Protein AF-A0ABD0QTG1-F1 (afdb_monomer)

Organism: Cirrhinus mrigala (NCBI:txid683832)

Foldseek 3Di:
DAWADDPDDDTDDWDWDADPVRWIDTDVDDDTHNDPVRVLVCQQVFADPDVRHGRDDDDPPPPPPDD

Sequence (67 aa):
MLYVDRGQDRCRHFVINQTNTGLFIVSGDSTTHNSLTELINHFKTTPIQPFGEYLTSYDTDMDSVEE

pLDDT: mean 71.43, std 13.5, range [43.34, 88.94]

Mean predicted aligned error: 10.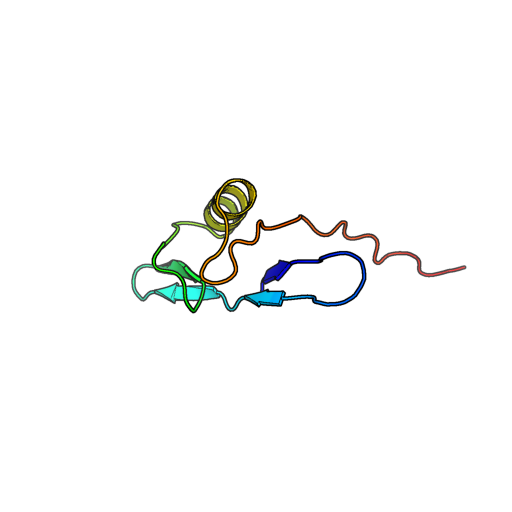16 Å

Nearest PDB structures (foldseek):
  2cs0-assembly1_A  TM=7.820E-01  e=1.244E-02  Homo sapiens
  6e2q-assembly2_B  TM=6.422E-01  e=9.148E-02  Homo sapiens
  6e2q-assembly1_A  TM=6.368E-01  e=8.578E-02  Homo sapiens
  6e2q-assembly3_C  TM=7.518E-01  e=2.562E-01  Homo sapiens
  6e2p-assembly1_A  TM=6.463E-01  e=1.262E-01  Homo sapiens

Solvent-accessible surface area (backbone atoms only — not comparable to full-atom values): 4275 Å² total; per-residue (Å²): 118,48,69,28,69,45,95,89,83,58,71,46,76,45,49,69,44,70,47,99,85,64,30,38,28,45,70,77,53,91,62,72,23,84,38,72,66,56,44,50,58,46,27,50,78,36,56,43,59,91,79,63,44,55,51,40,81,75,77,86,79,83,77,79,78,86,130

Secondary structure (DSSP, 8-state):
-EEE--TTT-PEEEPEEE-TTS-EEETT---EESSHHHHHHHHHHSPBTTTTB--PPPP--------

InterPro domains:
  IPR036860 SH2 domain superfamily [G3DSA:3.30.505.10] (1-59)
  IPR036860 SH2 domain superfamily [SSF55550] (8-56)

Structure (mmCIF, N/CA/C/O backbone):
data_AF-A0ABD0QTG1-F1
#
_entry.id   AF-A0ABD0QTG1-F1
#
loop_
_atom_site.group_PDB
_atom_site.id
_atom_site.type_symbol
_atom_site.label_atom_id
_atom_site.label_alt_id
_atom_site.label_comp_id
_atom_site.label_asym_id
_atom_site.label_entity_id
_atom_site.label_seq_id
_atom_site.pdbx_PDB_ins_code
_atom_site.Cartn_x
_atom_site.Cartn_y
_atom_site.Cartn_z
_atom_site.occupancy
_atom_site.B_iso_or_equiv
_atom_site.auth_seq_id
_atom_site.auth_comp_id
_atom_site.auth_asym_id
_atom_site.auth_atom_id
_atom_site.pdbx_PDB_model_num
ATOM 1 N N . MET A 1 1 ? -11.399 6.924 -5.461 1.00 53.81 1 MET A N 1
ATOM 2 C CA . MET A 1 1 ? -10.797 5.868 -6.302 1.00 53.81 1 MET A CA 1
ATOM 3 C C . MET A 1 1 ? -9.323 6.192 -6.404 1.00 53.81 1 MET A C 1
ATOM 5 O O . MET A 1 1 ? -9.019 7.339 -6.707 1.00 53.81 1 MET A O 1
ATOM 9 N N . LEU A 1 2 ? -8.438 5.266 -6.036 1.00 62.81 2 LEU A N 1
ATOM 10 C CA . LEU A 1 2 ? -6.996 5.473 -6.201 1.00 62.81 2 LEU A CA 1
ATOM 11 C C . LEU A 1 2 ? -6.576 4.993 -7.582 1.00 62.81 2 LEU A C 1
ATOM 13 O O . LEU A 1 2 ? -6.996 3.913 -8.001 1.00 62.81 2 LEU A O 1
ATOM 17 N N . TYR A 1 3 ? -5.752 5.796 -8.245 1.00 52.25 3 TYR A N 1
ATOM 18 C CA . TYR A 1 3 ? -5.168 5.502 -9.545 1.00 52.25 3 TYR A CA 1
ATOM 19 C C . TYR A 1 3 ? -3.717 5.070 -9.338 1.00 52.25 3 TYR A C 1
ATOM 21 O O . TYR A 1 3 ? -2.940 5.812 -8.740 1.00 52.25 3 TYR A O 1
ATOM 29 N N . VAL A 1 4 ? -3.372 3.867 -9.798 1.00 58.97 4 VAL A N 1
ATOM 30 C CA . VAL A 1 4 ? -1.982 3.410 -9.919 1.00 58.97 4 VAL A CA 1
ATOM 31 C C . VAL A 1 4 ? -1.650 3.400 -11.401 1.00 58.97 4 VAL A C 1
ATOM 33 O O . VAL A 1 4 ? -2.200 2.575 -12.136 1.00 58.97 4 VAL A O 1
ATOM 36 N N . ASP A 1 5 ? -0.803 4.334 -11.834 1.00 52.53 5 ASP A N 1
ATOM 37 C CA . ASP A 1 5 ? -0.329 4.380 -13.214 1.00 52.53 5 ASP A CA 1
ATOM 38 C C . ASP A 1 5 ? 0.945 3.543 -13.357 1.00 52.53 5 ASP A C 1
ATOM 40 O O . ASP A 1 5 ? 1.959 3.756 -12.680 1.00 52.53 5 ASP A O 1
ATOM 44 N N . ARG A 1 6 ? 0.868 2.556 -14.245 1.00 58.28 6 ARG A N 1
ATOM 45 C CA . ARG A 1 6 ? 2.022 1.841 -14.773 1.00 58.28 6 ARG A CA 1
ATOM 46 C C . ARG A 1 6 ? 2.099 2.220 -16.232 1.00 58.28 6 ARG A C 1
ATOM 48 O O . ARG A 1 6 ? 1.278 1.736 -17.016 1.00 58.28 6 ARG A O 1
ATOM 55 N N . GLY A 1 7 ? 3.115 3.013 -16.566 1.00 53.50 7 GLY A N 1
ATOM 56 C CA . GLY A 1 7 ? 3.457 3.348 -17.939 1.00 53.50 7 GLY A CA 1
ATOM 57 C C . GLY A 1 7 ? 3.198 2.168 -18.882 1.00 53.50 7 GLY A C 1
ATOM 58 O O . GLY A 1 7 ? 3.786 1.096 -18.732 1.00 53.50 7 GLY A O 1
ATOM 59 N N . GLN A 1 8 ? 2.283 2.414 -19.820 1.00 51.97 8 GLN A N 1
ATOM 60 C CA . GLN A 1 8 ? 1.964 1.646 -21.026 1.00 51.97 8 GLN A CA 1
ATOM 61 C C . GLN A 1 8 ? 0.931 0.504 -21.062 1.00 51.97 8 GLN A C 1
ATOM 63 O O . GLN A 1 8 ? 0.742 0.037 -22.179 1.00 51.97 8 GLN A O 1
ATOM 68 N N . ASP A 1 9 ? 0.181 0.093 -20.019 1.00 52.34 9 ASP A N 1
ATOM 69 C CA . ASP A 1 9 ? -1.047 -0.705 -20.337 1.00 52.34 9 ASP A CA 1
ATOM 70 C C . ASP A 1 9 ? -2.090 -0.982 -19.235 1.00 52.34 9 ASP A C 1
ATOM 72 O O . ASP A 1 9 ? -3.160 -1.508 -19.535 1.00 52.34 9 ASP A O 1
ATOM 76 N N . ARG A 1 10 ? -1.825 -0.751 -17.940 1.00 62.66 10 ARG A N 1
ATOM 77 C CA . ARG A 1 10 ? -2.743 -1.236 -16.883 1.00 62.66 10 ARG A CA 1
ATOM 78 C C . ARG A 1 10 ? -2.856 -0.279 -15.708 1.00 62.66 10 ARG A C 1
ATOM 80 O O . ARG A 1 10 ? -2.308 -0.543 -14.641 1.00 62.66 10 ARG A O 1
ATOM 87 N N . CYS A 1 11 ? -3.636 0.786 -15.888 1.00 66.25 11 CYS A N 1
ATOM 88 C CA . CYS A 1 11 ? -4.141 1.556 -14.756 1.00 66.25 11 CYS A CA 1
ATOM 89 C C . CYS A 1 11 ? -4.975 0.629 -13.870 1.00 66.25 11 CYS A C 1
ATOM 91 O O . CYS A 1 11 ? -5.963 0.041 -14.324 1.00 66.25 11 CYS A O 1
ATOM 93 N N . ARG A 1 12 ? -4.582 0.477 -12.604 1.00 68.69 12 ARG A N 1
ATOM 94 C CA . ARG A 1 12 ? -5.403 -0.241 -11.627 1.00 68.69 12 ARG A CA 1
ATOM 95 C C . ARG A 1 12 ? -6.133 0.753 -10.764 1.00 68.69 12 ARG A C 1
ATOM 97 O O . ARG A 1 12 ? -5.543 1.666 -10.189 1.00 68.69 12 ARG A O 1
ATOM 104 N N . HIS A 1 13 ? -7.431 0.528 -10.663 1.00 75.00 13 HIS A N 1
ATOM 105 C CA . HIS A 1 13 ? -8.274 1.306 -9.792 1.00 75.00 13 HIS A CA 1
ATOM 106 C C . HIS A 1 13 ? -8.582 0.516 -8.534 1.00 75.00 13 HIS A C 1
ATOM 108 O O . HIS A 1 13 ? -9.196 -0.550 -8.590 1.00 75.00 13 HIS A O 1
ATOM 114 N N . PHE A 1 14 ? -8.183 1.072 -7.397 1.00 75.62 14 PHE A N 1
ATOM 115 C CA . PHE A 1 14 ? -8.501 0.513 -6.092 1.00 75.62 14 PHE A CA 1
ATOM 116 C C . PHE A 1 14 ? -9.632 1.318 -5.450 1.00 75.62 14 PHE A C 1
ATOM 118 O O . PHE A 1 14 ? -9.618 2.557 -5.412 1.00 75.62 14 PHE A O 1
ATOM 125 N N . VAL A 1 15 ? -10.646 0.605 -4.962 1.00 80.00 15 VAL A N 1
ATOM 126 C CA . VAL A 1 15 ? -11.792 1.202 -4.270 1.00 80.00 15 VAL A CA 1
ATOM 127 C C . VAL A 1 15 ? -11.453 1.319 -2.791 1.00 80.00 15 VAL A C 1
ATOM 129 O O . VAL A 1 15 ? -11.203 0.307 -2.142 1.00 80.00 15 VAL A O 1
ATOM 132 N N . ILE A 1 16 ? -11.466 2.537 -2.253 1.00 84.50 16 ILE A N 1
ATOM 133 C CA . ILE A 1 16 ? -11.340 2.772 -0.811 1.00 84.50 16 ILE A CA 1
ATOM 134 C C . ILE A 1 16 ? -12.743 2.787 -0.211 1.00 84.50 16 ILE A C 1
ATOM 136 O O . ILE A 1 16 ? -13.579 3.580 -0.642 1.00 84.50 16 ILE A O 1
ATOM 140 N N . ASN A 1 17 ? -12.975 1.953 0.796 1.00 86.00 17 ASN A N 1
ATOM 141 C CA . ASN A 1 17 ? -14.153 2.021 1.648 1.00 86.00 17 ASN A CA 1
ATOM 142 C C . ASN A 1 17 ? -13.808 2.687 2.973 1.00 86.00 17 ASN A C 1
ATOM 144 O O . ASN A 1 17 ? -12.677 2.603 3.452 1.00 86.00 17 ASN A O 1
ATOM 148 N N . GLN A 1 18 ? -14.815 3.299 3.582 1.00 87.50 18 GLN A N 1
ATOM 149 C CA . GLN A 1 18 ? -14.734 3.784 4.948 1.00 87.50 18 GLN A CA 1
ATOM 150 C C . GLN A 1 18 ? -15.505 2.832 5.865 1.00 87.50 18 GLN A C 1
ATOM 152 O O . GLN A 1 18 ? -16.642 2.460 5.576 1.00 87.50 18 GLN A O 1
ATOM 157 N N . THR A 1 19 ? -14.882 2.406 6.958 1.00 85.00 19 THR A N 1
ATOM 158 C CA . THR A 1 19 ? -15.521 1.586 7.985 1.00 85.00 19 THR A CA 1
ATOM 159 C C . THR A 1 19 ? -16.449 2.442 8.845 1.00 85.00 19 THR A C 1
ATOM 161 O O . THR A 1 19 ? -16.330 3.665 8.909 1.00 85.00 19 THR A O 1
ATOM 164 N N . ASN A 1 20 ? -17.330 1.791 9.606 1.00 84.94 20 ASN A N 1
ATOM 165 C CA . ASN A 1 20 ? -18.217 2.479 10.550 1.00 84.94 20 ASN A CA 1
ATOM 166 C C . ASN A 1 20 ? -17.454 3.201 11.685 1.00 84.94 20 ASN A C 1
ATOM 168 O O . ASN A 1 20 ? -18.012 4.050 12.370 1.00 84.94 20 ASN A O 1
ATOM 172 N N . THR A 1 21 ? -16.175 2.861 11.882 1.00 85.88 21 THR A N 1
ATOM 173 C CA . THR A 1 21 ? -15.257 3.522 12.822 1.00 8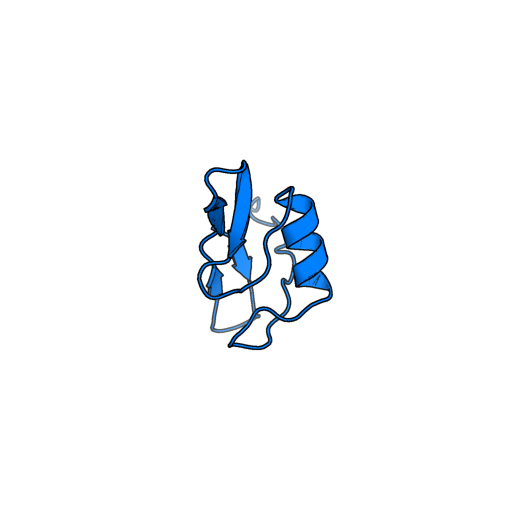5.88 21 THR A CA 1
ATOM 174 C C . THR A 1 21 ? -14.560 4.747 12.222 1.00 85.88 21 THR A C 1
ATOM 176 O O . THR A 1 21 ? -13.795 5.405 12.918 1.00 85.88 21 THR A O 1
ATOM 179 N N . GLY A 1 22 ? -14.811 5.065 10.947 1.00 86.12 22 GLY A N 1
ATOM 180 C CA . GLY A 1 22 ? -14.197 6.185 10.236 1.00 86.12 22 GLY A CA 1
ATOM 181 C C . GLY A 1 22 ? -12.845 5.867 9.592 1.00 86.12 22 GLY A C 1
ATOM 182 O O . GLY A 1 22 ? -12.245 6.769 9.011 1.00 86.12 22 GLY A O 1
ATOM 183 N N . LEU A 1 23 ? -12.382 4.614 9.659 1.00 88.94 23 LEU A N 1
ATOM 184 C CA . LEU A 1 23 ? -11.112 4.172 9.076 1.00 88.94 23 LEU A CA 1
ATOM 185 C C . LEU A 1 23 ? -11.262 3.882 7.581 1.00 88.94 23 LEU A C 1
ATOM 187 O O . LEU A 1 23 ? -12.312 3.441 7.126 1.00 88.94 23 LEU A O 1
ATOM 191 N N . PHE A 1 24 ? -10.193 4.074 6.821 1.00 88.75 24 PHE A N 1
ATOM 192 C CA . PHE A 1 24 ? -10.131 3.830 5.384 1.00 88.75 24 PHE A CA 1
ATOM 193 C C . PHE A 1 24 ? -9.491 2.475 5.092 1.00 88.75 24 PHE A C 1
ATOM 195 O O . PHE A 1 24 ? -8.430 2.165 5.623 1.00 88.75 24 PHE A O 1
ATOM 202 N N . ILE A 1 25 ? -10.104 1.679 4.221 1.00 86.44 25 ILE A N 1
ATOM 203 C CA . ILE A 1 25 ? -9.600 0.366 3.807 1.00 86.44 25 ILE A CA 1
ATOM 204 C C . ILE A 1 25 ? -9.710 0.205 2.297 1.00 86.44 25 ILE A C 1
ATOM 206 O O . ILE A 1 25 ? -10.711 0.589 1.691 1.00 86.44 25 ILE A O 1
ATOM 210 N N . VAL A 1 26 ? -8.686 -0.372 1.674 1.00 84.50 26 VAL A N 1
ATOM 211 C CA . VAL A 1 26 ? -8.741 -0.735 0.255 1.00 84.50 26 VAL A CA 1
ATOM 212 C C . VAL A 1 26 ? -9.536 -2.029 0.089 1.00 84.50 26 VAL A C 1
ATOM 214 O O . VAL A 1 26 ? -9.324 -3.012 0.791 1.00 84.50 26 VAL A O 1
ATOM 217 N N . SER A 1 27 ? -10.468 -2.036 -0.861 1.00 78.25 27 SER A N 1
ATOM 218 C CA . SER A 1 27 ? -11.259 -3.215 -1.221 1.00 78.25 27 SER A CA 1
ATOM 219 C C . SER A 1 27 ? -10.342 -4.320 -1.730 1.00 78.25 27 SER A C 1
ATOM 221 O O . SER A 1 27 ? -9.734 -4.170 -2.788 1.00 78.25 27 SER A O 1
ATOM 223 N N . GLY A 1 28 ? -10.274 -5.426 -0.993 1.00 73.94 28 GLY A N 1
ATOM 224 C CA . GLY A 1 28 ? -9.380 -6.546 -1.296 1.00 73.94 28 GLY A CA 1
ATOM 225 C C . GLY A 1 28 ? -8.086 -6.554 -0.481 1.00 73.94 28 GLY A C 1
ATOM 226 O O . GLY A 1 28 ? -7.335 -7.519 -0.592 1.00 73.94 28 GLY A O 1
ATOM 227 N N . ASP A 1 29 ? -7.863 -5.542 0.360 1.00 77.69 29 ASP A N 1
ATOM 228 C CA . ASP A 1 29 ? -6.782 -5.521 1.343 1.00 77.69 29 ASP A CA 1
ATOM 229 C C . ASP A 1 29 ? -7.308 -5.747 2.772 1.00 77.69 29 ASP A C 1
ATOM 231 O O . ASP A 1 29 ? -8.510 -5.684 3.037 1.00 77.69 29 ASP A O 1
ATOM 235 N N . SER A 1 30 ? -6.395 -6.036 3.696 1.00 78.38 30 SER A N 1
ATOM 236 C CA . SER A 1 30 ? -6.659 -6.309 5.113 1.00 78.38 30 SER A CA 1
ATOM 237 C C . SER A 1 30 ? -6.232 -5.171 6.050 1.00 78.38 30 SER A C 1
ATOM 239 O O . SER A 1 30 ? -6.518 -5.215 7.247 1.00 78.38 30 SER A O 1
ATOM 241 N N . THR A 1 31 ? -5.587 -4.132 5.520 1.00 81.31 31 THR A N 1
ATOM 242 C CA . THR A 1 31 ? -5.094 -2.972 6.270 1.00 81.31 31 THR A CA 1
ATOM 243 C C . THR A 1 31 ? -6.099 -1.819 6.299 1.00 81.31 31 THR A C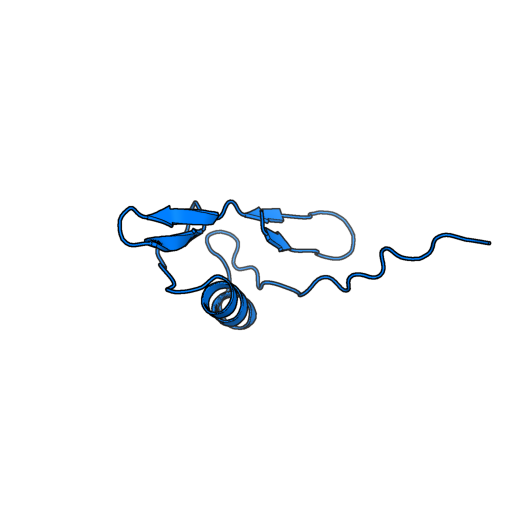 1
ATOM 245 O O . THR A 1 31 ? -6.547 -1.305 5.274 1.00 81.31 31 THR A O 1
ATOM 248 N N . THR A 1 32 ? -6.437 -1.382 7.514 1.00 86.19 32 THR A N 1
ATOM 249 C CA . THR A 1 32 ? -7.229 -0.173 7.776 1.00 86.19 32 THR A CA 1
ATOM 250 C C . THR A 1 32 ? -6.320 0.977 8.195 1.00 86.19 32 THR A C 1
ATOM 252 O O . THR A 1 32 ? -5.442 0.787 9.034 1.00 86.19 32 THR A O 1
ATOM 255 N N . HIS A 1 33 ? -6.592 2.177 7.697 1.00 87.25 33 HIS A N 1
ATOM 256 C CA . HIS A 1 33 ? -5.817 3.387 7.952 1.00 87.25 33 HIS A CA 1
ATOM 257 C C . HIS A 1 33 ? -6.688 4.495 8.538 1.00 87.25 33 HIS A C 1
ATOM 259 O O . HIS A 1 33 ? -7.867 4.608 8.210 1.00 87.25 33 HIS A O 1
ATOM 265 N N . ASN A 1 34 ? -6.110 5.361 9.369 1.00 86.56 34 ASN A N 1
ATOM 266 C CA . ASN A 1 34 ? -6.862 6.464 9.984 1.00 86.56 34 ASN A CA 1
ATOM 267 C C . ASN A 1 34 ? -7.134 7.623 9.015 1.00 86.56 34 ASN A C 1
ATOM 269 O O . ASN A 1 34 ? -8.064 8.401 9.207 1.00 86.56 34 ASN A O 1
ATOM 273 N N . SER A 1 35 ? -6.308 7.759 7.978 1.00 85.50 35 SER A N 1
ATOM 274 C CA . SER A 1 35 ? -6.396 8.838 6.999 1.00 85.50 35 SER A CA 1
ATOM 275 C C . SER A 1 35 ? -5.982 8.351 5.618 1.00 85.50 35 SER A C 1
ATOM 277 O O . SER A 1 35 ? -5.151 7.449 5.485 1.00 85.50 35 SER A O 1
ATOM 279 N N . LEU A 1 36 ? -6.518 9.000 4.584 1.00 82.12 36 LEU A N 1
ATOM 280 C CA . LEU A 1 36 ? -6.150 8.740 3.195 1.00 82.12 36 LEU A CA 1
ATOM 281 C C . LEU A 1 36 ? -4.64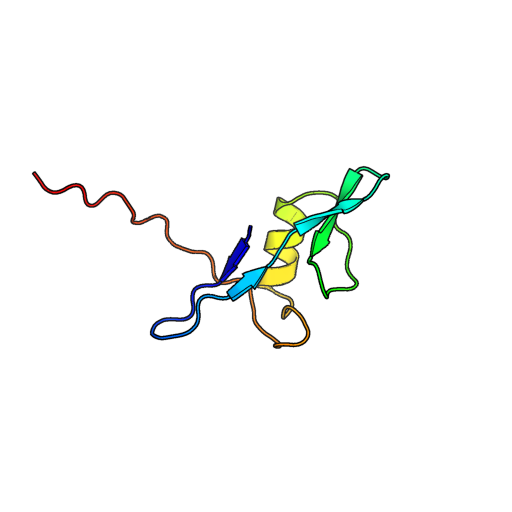5 8.947 2.962 1.00 82.12 36 LEU A C 1
ATOM 283 O O . LEU A 1 36 ? -4.026 8.195 2.219 1.00 82.12 36 LEU A O 1
ATOM 287 N N . THR A 1 37 ? -4.038 9.929 3.632 1.00 82.75 37 THR A N 1
ATOM 288 C CA . THR A 1 37 ? -2.598 10.210 3.532 1.00 82.75 37 THR A CA 1
ATOM 289 C C . THR A 1 37 ? -1.753 9.072 4.100 1.00 82.75 37 THR A C 1
ATOM 291 O O . THR A 1 37 ? -0.731 8.712 3.520 1.00 82.75 37 THR A O 1
ATOM 294 N N . GLU A 1 38 ? -2.181 8.496 5.226 1.00 84.88 38 GLU A N 1
ATOM 295 C CA . GLU A 1 38 ? -1.500 7.361 5.859 1.00 84.88 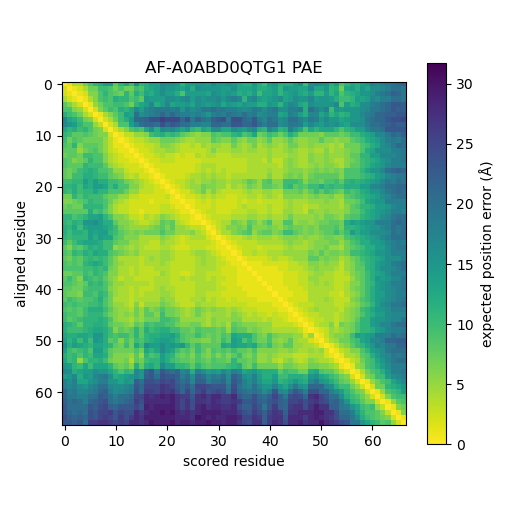38 GLU A CA 1
ATOM 296 C C . GLU A 1 38 ? -1.590 6.124 4.963 1.00 84.88 38 GLU A C 1
ATOM 298 O O . GLU A 1 38 ? -0.582 5.468 4.719 1.00 84.88 38 GLU A O 1
ATOM 303 N N . LEU A 1 39 ? -2.771 5.889 4.386 1.00 84.56 39 LEU A N 1
ATOM 304 C CA . LEU A 1 39 ? -3.026 4.840 3.403 1.00 84.56 39 LEU A CA 1
ATOM 305 C C . LEU A 1 39 ? -2.120 4.987 2.171 1.00 84.56 39 LEU A C 1
ATOM 307 O O . LEU A 1 39 ? -1.450 4.040 1.770 1.00 84.56 39 LEU A O 1
ATOM 311 N N . ILE A 1 40 ? -2.039 6.190 1.596 1.00 80.31 40 ILE A N 1
ATOM 312 C CA . ILE A 1 40 ? -1.180 6.483 0.440 1.00 80.31 40 ILE A CA 1
ATOM 313 C C . ILE A 1 40 ? 0.293 6.248 0.784 1.00 80.31 40 ILE A C 1
ATOM 315 O O . ILE A 1 40 ? 1.001 5.588 0.031 1.00 80.31 40 ILE A O 1
ATOM 319 N N . ASN A 1 41 ? 0.767 6.767 1.919 1.00 83.88 41 ASN A N 1
ATOM 320 C CA . ASN A 1 41 ? 2.158 6.590 2.335 1.00 83.88 41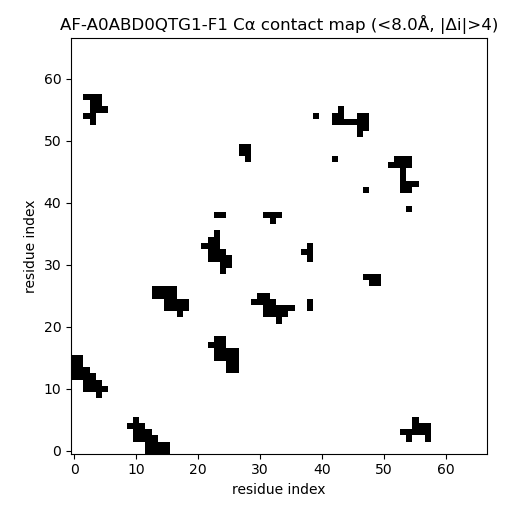 ASN A CA 1
ATOM 321 C C . ASN A 1 41 ? 2.493 5.128 2.636 1.00 83.88 41 ASN A C 1
ATOM 323 O O . ASN A 1 41 ? 3.593 4.683 2.315 1.00 83.88 41 ASN A O 1
ATOM 327 N N . HIS A 1 42 ? 1.552 4.376 3.206 1.00 84.31 42 HIS A N 1
ATOM 328 C CA . HIS A 1 42 ? 1.711 2.948 3.435 1.00 84.31 42 HIS A CA 1
ATOM 329 C C . HIS A 1 42 ? 1.866 2.195 2.113 1.00 84.31 42 HIS A C 1
ATOM 331 O O . HIS A 1 42 ? 2.830 1.453 1.952 1.00 84.31 42 HIS A O 1
ATOM 337 N N . PHE A 1 43 ? 0.996 2.446 1.131 1.00 79.56 43 PHE A N 1
ATOM 338 C CA . PHE A 1 43 ? 1.054 1.769 -0.168 1.00 79.56 43 PHE A CA 1
ATOM 339 C C . PHE A 1 43 ? 2.148 2.278 -1.115 1.00 79.56 43 PHE A C 1
ATOM 341 O O . PHE A 1 43 ? 2.451 1.637 -2.119 1.00 79.56 43 PHE A O 1
ATOM 348 N N . LYS A 1 44 ? 2.797 3.401 -0.793 1.00 77.75 44 LYS A N 1
ATOM 349 C CA . LYS A 1 44 ? 4.042 3.816 -1.456 1.00 77.75 44 LYS A CA 1
ATOM 350 C C . LYS A 1 44 ? 5.212 2.896 -1.114 1.00 77.75 44 LYS A C 1
ATOM 352 O O . LYS A 1 44 ? 6.066 2.659 -1.961 1.00 77.75 44 LYS A O 1
ATOM 357 N N . THR A 1 45 ? 5.273 2.397 0.119 1.00 81.62 45 THR A N 1
ATOM 358 C CA . THR A 1 45 ? 6.369 1.536 0.603 1.00 81.62 45 THR A CA 1
ATOM 359 C C . THR A 1 45 ? 5.976 0.068 0.707 1.00 81.62 45 THR A C 1
ATOM 361 O O . THR A 1 45 ? 6.847 -0.799 0.742 1.00 81.62 45 THR A O 1
ATOM 364 N N . THR A 1 46 ? 4.676 -0.214 0.727 1.00 80.56 46 THR A N 1
ATOM 365 C CA . THR A 1 46 ? 4.097 -1.548 0.877 1.00 80.56 46 THR A CA 1
ATOM 366 C C . THR A 1 46 ? 3.329 -1.907 -0.389 1.00 80.56 46 THR A C 1
ATOM 368 O O . THR A 1 46 ? 2.531 -1.103 -0.867 1.00 80.56 46 THR A O 1
ATOM 371 N N . PRO A 1 47 ? 3.543 -3.100 -0.955 1.00 77.06 47 PRO A N 1
ATOM 372 C CA . PRO A 1 47 ? 2.836 -3.504 -2.157 1.00 77.06 47 PRO A CA 1
ATOM 373 C C . PRO A 1 47 ? 1.360 -3.824 -1.858 1.00 77.06 47 PRO A C 1
ATOM 375 O O . PRO A 1 47 ? 1.056 -4.574 -0.934 1.00 77.06 47 PRO A O 1
ATOM 378 N N . ILE A 1 48 ? 0.447 -3.304 -2.679 1.00 78.06 48 ILE A N 1
ATOM 379 C CA . ILE A 1 48 ? -0.997 -3.557 -2.624 1.00 78.06 48 ILE A CA 1
ATOM 380 C C . ILE A 1 48 ? -1.275 -4.997 -3.065 1.00 78.06 48 ILE A C 1
ATOM 382 O O . ILE A 1 48 ? -0.917 -5.411 -4.177 1.00 78.06 48 ILE A O 1
ATOM 386 N N . GLN A 1 49 ? -1.937 -5.772 -2.209 1.00 71.50 49 GLN A N 1
ATOM 387 C CA . GLN A 1 49 ? -2.317 -7.153 -2.506 1.00 71.50 49 GLN A CA 1
ATOM 388 C C . GLN A 1 49 ? -3.627 -7.240 -3.308 1.00 71.50 49 GLN A C 1
ATOM 390 O O . GLN A 1 49 ? -4.443 -6.321 -3.272 1.00 71.50 49 GLN A O 1
ATOM 395 N N . PRO A 1 50 ? -3.854 -8.336 -4.064 1.00 64.38 50 PRO A N 1
ATOM 396 C CA . PRO A 1 50 ? -2.968 -9.487 -4.314 1.00 64.38 50 PRO A CA 1
ATOM 397 C C . PRO A 1 50 ? -1.911 -9.247 -5.406 1.00 64.38 50 PRO A C 1
ATOM 399 O O . PRO A 1 50 ? -1.117 -10.137 -5.697 1.00 64.38 50 PRO A O 1
ATOM 402 N N . PHE A 1 51 ? -1.899 -8.072 -6.038 1.00 68.06 51 PHE A N 1
ATOM 403 C CA . PHE A 1 51 ? -1.083 -7.821 -7.231 1.00 68.06 51 PHE A CA 1
ATOM 404 C C . PHE A 1 51 ? 0.383 -7.493 -6.931 1.00 68.06 51 PHE A C 1
ATOM 406 O O . PHE A 1 51 ? 1.217 -7.578 -7.831 1.00 68.06 51 PHE A O 1
ATOM 413 N N . GLY A 1 52 ? 0.705 -7.150 -5.684 1.00 67.06 52 GLY A N 1
AT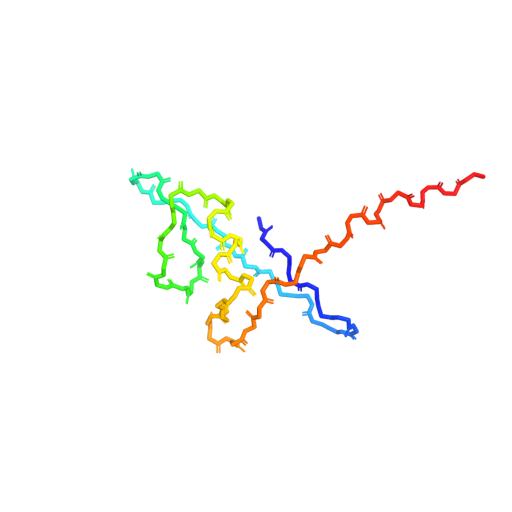OM 414 C CA . GLY A 1 52 ? 2.068 -6.850 -5.276 1.00 67.06 52 GLY A CA 1
ATOM 415 C C . GLY A 1 52 ? 2.564 -5.495 -5.799 1.00 67.06 52 GLY A C 1
ATOM 416 O O . GLY A 1 52 ? 3.754 -5.351 -6.064 1.00 67.06 52 GLY A O 1
ATOM 417 N N . GLU A 1 53 ? 1.671 -4.527 -6.030 1.00 69.88 53 GLU A N 1
ATOM 418 C CA . GLU A 1 53 ? 2.017 -3.270 -6.711 1.00 69.88 53 GLU A CA 1
ATOM 419 C C . GLU A 1 53 ? 2.081 -2.085 -5.761 1.00 69.88 53 GLU A C 1
ATOM 421 O O . GLU A 1 53 ? 1.226 -1.928 -4.900 1.00 69.88 53 GLU A O 1
ATOM 426 N N . TYR A 1 54 ? 3.074 -1.224 -5.945 1.00 73.12 54 TYR A N 1
ATOM 427 C CA . TYR A 1 54 ? 3.216 -0.003 -5.163 1.00 73.12 54 TYR A CA 1
ATOM 428 C C . TYR A 1 54 ? 2.388 1.121 -5.768 1.00 73.12 54 TYR A C 1
ATOM 430 O O . TYR A 1 54 ? 2.222 1.207 -6.986 1.00 73.12 54 TYR A O 1
ATOM 438 N N . LEU A 1 55 ? 1.909 2.006 -4.905 1.00 71.50 55 LEU A N 1
ATOM 439 C CA . LEU A 1 55 ? 1.220 3.215 -5.310 1.00 71.50 55 LEU A CA 1
ATOM 440 C C . LEU A 1 55 ? 2.253 4.205 -5.856 1.00 71.50 55 LEU A C 1
ATOM 442 O O . LEU A 1 55 ? 2.958 4.881 -5.106 1.00 71.50 55 LEU A O 1
ATOM 446 N N . THR A 1 56 ? 2.368 4.258 -7.178 1.00 63.50 56 THR A N 1
ATOM 447 C CA . THR A 1 56 ? 3.108 5.297 -7.889 1.00 63.50 56 THR A CA 1
ATOM 448 C C . THR A 1 56 ? 2.256 6.563 -7.883 1.00 63.50 56 THR A C 1
ATOM 450 O O . THR A 1 56 ? 1.074 6.529 -8.226 1.00 63.50 56 THR A O 1
ATOM 453 N N . SER A 1 57 ? 2.806 7.680 -7.401 1.00 57.47 57 SER A N 1
ATOM 454 C CA . SER A 1 57 ? 2.115 8.966 -7.508 1.00 57.47 57 SER A CA 1
ATOM 455 C C . SER A 1 57 ? 1.938 9.299 -8.982 1.00 57.47 57 SER A C 1
ATOM 457 O O . SER A 1 57 ? 2.914 9.262 -9.727 1.00 57.47 57 SER A O 1
ATOM 459 N N . TYR A 1 58 ? 0.714 9.625 -9.387 1.00 57.25 58 TYR A N 1
ATOM 460 C CA . TYR A 1 58 ? 0.502 10.323 -10.644 1.00 57.25 58 TYR A CA 1
ATOM 461 C C . TYR A 1 58 ? 1.061 11.740 -10.482 1.00 57.25 58 TYR A C 1
ATOM 463 O O . TYR A 1 58 ? 0.776 12.407 -9.482 1.00 57.25 58 TYR A O 1
ATOM 471 N N . ASP A 1 59 ? 1.856 12.192 -11.443 1.00 51.75 59 ASP A N 1
ATOM 472 C CA . ASP A 1 59 ? 1.999 13.622 -11.660 1.00 51.75 59 ASP A CA 1
ATOM 473 C C . ASP A 1 59 ? 0.666 14.098 -12.237 1.00 51.75 59 ASP A C 1
ATOM 475 O O . ASP A 1 59 ? 0.185 13.602 -13.257 1.00 51.75 59 ASP A O 1
ATOM 479 N N . THR A 1 60 ? 0.004 15.021 -11.546 1.00 49.88 60 THR A N 1
ATOM 480 C CA . THR A 1 60 ? -1.068 15.827 -12.138 1.00 49.88 60 THR A CA 1
ATOM 481 C C . THR A 1 60 ? -0.452 16.792 -13.147 1.00 49.88 60 THR A C 1
ATOM 483 O O . THR A 1 60 ? -0.483 17.997 -12.948 1.00 49.88 60 THR A O 1
ATOM 486 N N . ASP A 1 61 ? 0.088 16.265 -14.241 1.00 50.19 61 ASP A N 1
ATOM 487 C CA . ASP A 1 61 ? 0.293 17.019 -15.475 1.00 50.19 61 ASP A CA 1
ATOM 488 C C . ASP A 1 61 ? -0.933 16.796 -16.360 1.00 50.19 61 ASP A C 1
ATOM 490 O O . ASP A 1 61 ? -0.884 16.230 -17.449 1.00 50.19 61 ASP A O 1
ATOM 494 N N . MET A 1 62 ? -2.086 17.214 -15.843 1.00 57.53 62 MET A N 1
ATOM 495 C CA . MET A 1 62 ? -3.285 17.408 -16.648 1.00 57.53 62 MET A CA 1
ATOM 496 C C . MET A 1 62 ? -3.654 18.891 -16.621 1.00 57.53 62 MET A C 1
ATOM 498 O O . MET A 1 62 ? -4.772 19.257 -16.296 1.00 57.53 62 MET A O 1
ATOM 502 N N . ASP A 1 63 ? -2.671 19.726 -16.955 1.00 48.66 63 ASP A N 1
ATOM 503 C CA . ASP A 1 63 ? -2.859 21.084 -17.470 1.00 48.66 63 ASP A CA 1
ATOM 504 C C . ASP A 1 63 ? -1.808 21.328 -18.567 1.00 48.66 63 ASP A C 1
ATOM 506 O O . ASP A 1 63 ? -0.884 22.127 -18.460 1.00 48.66 63 ASP A O 1
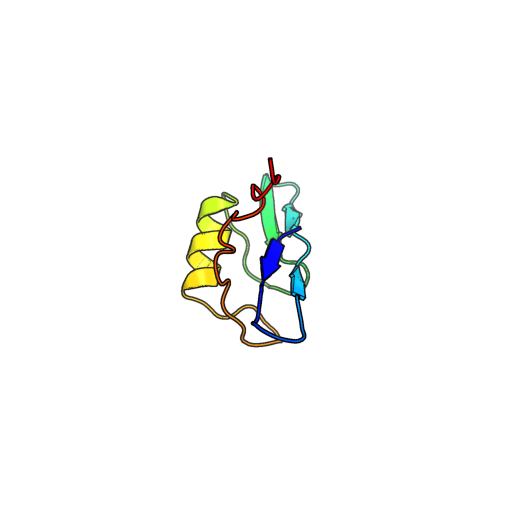ATOM 510 N N . SER A 1 64 ? -1.926 20.569 -19.655 1.00 48.06 64 SER A N 1
ATOM 511 C CA . SER A 1 64 ? -1.614 21.098 -20.983 1.00 48.06 64 SER A CA 1
ATOM 512 C C . SER A 1 64 ? -2.950 21.369 -21.663 1.00 48.06 64 SER A C 1
ATOM 514 O O . SER A 1 64 ? -3.392 20.608 -22.520 1.00 48.06 64 SER A O 1
ATOM 516 N N . VAL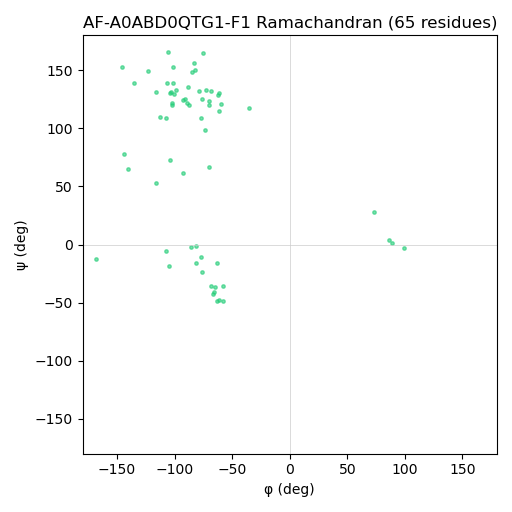 A 1 65 ? -3.642 22.419 -21.214 1.00 54.25 65 VAL A N 1
ATOM 517 C CA . VAL A 1 65 ? -4.524 23.148 -22.122 1.00 54.25 65 VAL A CA 1
ATOM 518 C C . VAL A 1 65 ? -3.615 24.013 -22.986 1.00 54.25 65 VAL A C 1
ATOM 520 O O . VAL A 1 65 ? -2.934 24.915 -22.507 1.00 54.25 65 VAL A O 1
ATOM 523 N N . GLU A 1 66 ? -3.515 23.614 -24.245 1.00 52.38 66 GLU A N 1
ATOM 524 C CA . GLU A 1 66 ? -2.836 24.348 -25.303 1.00 52.38 66 GLU A CA 1
ATOM 525 C C . GLU A 1 66 ? -3.523 25.715 -25.501 1.00 52.38 66 GLU A C 1
ATOM 527 O O . GLU A 1 66 ? -4.743 25.754 -25.667 1.00 52.38 66 GLU A O 1
ATOM 532 N N . GLU A 1 67 ? -2.747 26.805 -25.533 1.00 43.34 67 GLU A N 1
ATOM 533 C CA . GLU A 1 67 ? -3.004 28.007 -26.350 1.00 43.34 67 GLU A CA 1
ATOM 534 C C . GLU A 1 67 ? -1.685 28.532 -26.936 1.00 43.34 67 GLU A C 1
ATOM 536 O O . GLU A 1 67 ? -0.687 28.630 -26.181 1.00 43.34 67 GLU A O 1
#

Radius of gyration: 13.67 Å; Cα contacts (8 Å, |Δi|>4): 90; chains: 1; bounding box: 25×38×39 Å